Protein AF-A0A848T987-F1 (afdb_monomer_lite)

Radius of gyration: 19.79 Å; chains: 1; bounding box: 51×53×60 Å

Foldseek 3Di:
DDPDDPPPDDDPPDDQLLPLQLLVLVVLLVLLVVLLVVVVCCVVPVDDPPVSLVSNVVSLVVLVVSVVSNVVNCVVPVCVLVVLLLALSSLLSQLSNLLSLLSSLLVCCVPPLPSSVVSLCSSLVSLVVSCVVVVVCVVVVVRPNDDDDPSNCSSVLSLLSNCSNCVVSVNCVVRCVPRPDD

Sequence (182 aa):
MSHFPPPPKLPPKTGLFRRVPPAVFPAVLGLLGLVSAWRHAIAAFGVPTPPVDMAIGAVSLLFLFCSGAYLAKVTLRPGALVDDVRTLPGRTGVATLCVGLMVEAGLLGQFSPATAIVLLLLGFAGLLVLALHVLPQRLRGTDTAGPPTPALHLVFVGFIVAPGAAVPLGLAEAFLPWLIWY

Secondary structure (DSSP, 8-state):
---PPPPPPPPP-PPTTTT--GGGHHHHHHHHHHHHHHHHHHHHH---HHHHHHHHHHHHHHHHHHHHHHHHHHHH-THHHHHHHTSHHHHHHHHHHHHHHHHHHHHHTTT-HHHHHHHHHHHHHHHHHHHHHHHHHHHTT---S-S--HHHHHHHHGGGGTHHHHTTTT-HHHHHHHHS--

Structure (mmCIF, N/CA/C/O backbone):
data_AF-A0A848T987-F1
#
_entry.id   AF-A0A848T987-F1
#
loop_
_atom_site.group_PDB
_atom_site.id
_atom_site.type_symbol
_atom_site.label_atom_id
_atom_site.label_alt_id
_atom_site.label_comp_id
_atom_site.label_asym_id
_atom_site.label_entity_id
_atom_site.label_seq_id
_atom_site.pdbx_PDB_ins_code
_atom_site.Cartn_x
_atom_site.Cartn_y
_atom_site.Cartn_z
_atom_site.occupancy
_atom_site.B_iso_or_equiv
_atom_site.auth_seq_id
_atom_site.auth_comp_id
_atom_site.auth_asym_id
_atom_site.auth_atom_id
_atom_site.pdbx_PDB_model_num
ATOM 1 N N . MET A 1 1 ? -27.392 -33.105 43.294 1.00 53.59 1 MET A N 1
ATOM 2 C CA . MET A 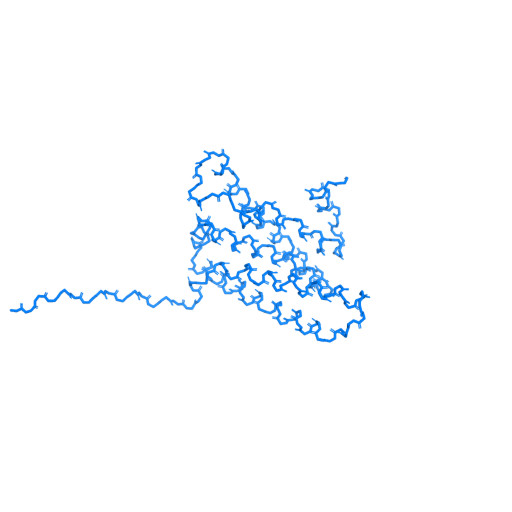1 1 ? -27.606 -32.692 41.889 1.00 53.59 1 MET A CA 1
ATOM 3 C C . MET A 1 1 ? -26.394 -31.880 41.465 1.00 53.59 1 MET A C 1
ATOM 5 O O . MET A 1 1 ? -26.087 -30.898 42.123 1.00 53.59 1 MET A O 1
ATOM 9 N N . SER A 1 2 ? -25.641 -32.364 40.476 1.00 57.59 2 SER A N 1
ATOM 10 C CA . SER A 1 2 ? -24.381 -31.759 40.026 1.00 57.59 2 SER A CA 1
ATOM 11 C C . SER A 1 2 ? -24.646 -30.386 39.396 1.00 57.59 2 SER A C 1
ATOM 13 O O . SER A 1 2 ? -25.313 -30.298 38.369 1.00 57.59 2 SER A O 1
ATOM 15 N N . HIS A 1 3 ? -24.183 -29.316 40.046 1.00 72.00 3 HIS A N 1
ATOM 16 C CA . HIS A 1 3 ? -24.338 -27.930 39.598 1.00 72.00 3 HIS A CA 1
ATOM 17 C C . HIS A 1 3 ? -23.195 -27.566 38.641 1.00 72.00 3 HIS A C 1
ATOM 19 O O . HIS A 1 3 ? -22.297 -26.806 38.994 1.00 72.00 3 HIS A O 1
ATOM 25 N N . PHE A 1 4 ? -23.187 -28.152 37.441 1.00 75.88 4 PHE A N 1
ATOM 26 C CA . PHE A 1 4 ? -22.312 -27.664 36.376 1.00 75.88 4 PHE A CA 1
ATOM 27 C C . PHE A 1 4 ? -23.010 -26.510 35.648 1.00 75.88 4 PHE A C 1
ATOM 29 O O . PHE A 1 4 ? -24.117 -26.710 35.135 1.00 75.88 4 PHE A O 1
ATOM 36 N N . PRO A 1 5 ? -22.402 -25.311 35.583 1.00 80.00 5 PRO A N 1
ATOM 37 C CA . PRO A 1 5 ? -22.917 -24.255 34.728 1.00 80.00 5 PRO A CA 1
ATOM 38 C C . PRO A 1 5 ? -22.902 -24.739 33.270 1.00 80.00 5 PRO A C 1
ATOM 40 O O . PRO A 1 5 ? -21.998 -25.488 32.880 1.00 80.00 5 PRO A O 1
ATOM 43 N N . PRO A 1 6 ? -23.898 -24.347 32.455 1.00 81.31 6 PRO A N 1
ATOM 44 C CA . PRO A 1 6 ? -23.940 -24.739 31.055 1.00 81.31 6 PRO A CA 1
ATOM 45 C C . PRO A 1 6 ? -22.642 -24.310 30.351 1.00 81.31 6 PRO A C 1
ATOM 47 O O . PRO A 1 6 ? -22.104 -23.242 30.667 1.00 81.31 6 PRO A O 1
ATOM 50 N N . PRO A 1 7 ? -22.126 -25.118 29.406 1.00 80.69 7 PRO A N 1
ATOM 51 C CA . PRO A 1 7 ? -20.894 -24.795 28.704 1.00 80.69 7 PRO A CA 1
ATOM 52 C C . PRO A 1 7 ? -21.006 -23.415 28.034 1.00 80.69 7 PRO A C 1
ATOM 54 O O . PRO A 1 7 ? -22.089 -23.055 27.552 1.00 80.69 7 PRO A O 1
ATOM 57 N N . PRO A 1 8 ? -19.909 -22.632 27.982 1.00 81.38 8 PRO A N 1
ATOM 58 C CA . PRO A 1 8 ? -19.903 -21.336 27.321 1.00 81.38 8 PRO A CA 1
ATOM 59 C C . PRO A 1 8 ? -20.454 -21.471 25.902 1.00 81.38 8 PRO A C 1
ATOM 61 O O . PRO A 1 8 ? -20.037 -22.358 25.153 1.00 81.38 8 PRO A O 1
ATOM 64 N N . LYS A 1 9 ? -21.397 -20.599 25.523 1.00 79.81 9 LYS A N 1
ATOM 65 C CA . LYS A 1 9 ? -21.925 -20.578 24.154 1.00 79.81 9 LYS A CA 1
ATOM 66 C C . LYS A 1 9 ? -20.747 -20.424 23.197 1.00 79.81 9 LYS A C 1
ATOM 68 O O . LYS A 1 9 ? -20.009 -19.442 23.287 1.00 79.81 9 LYS A O 1
ATOM 73 N N . LEU A 1 10 ? -20.577 -21.391 22.295 1.00 69.94 10 LEU A N 1
ATOM 74 C CA . LEU A 1 10 ? -19.562 -21.296 21.255 1.00 69.94 10 LEU A CA 1
ATOM 75 C C . LEU A 1 10 ? -19.782 -19.981 20.497 1.00 69.94 10 LEU A C 1
ATOM 77 O O . LEU A 1 10 ? -20.920 -19.703 20.096 1.00 69.94 10 LEU A O 1
ATOM 81 N N . PRO A 1 11 ? -18.738 -19.154 20.312 1.00 68.62 11 PRO A N 1
ATOM 82 C CA . PRO A 1 11 ? -18.878 -17.943 19.527 1.00 68.62 11 PRO A CA 1
ATOM 83 C C . PRO A 1 11 ? -19.387 -18.333 18.133 1.00 68.62 11 PRO A C 1
ATOM 85 O O . PRO A 1 11 ? -18.930 -19.340 17.578 1.00 68.62 11 PRO A O 1
ATOM 88 N N . PRO A 1 12 ? -20.343 -17.581 17.561 1.00 72.81 12 PRO A N 1
ATOM 89 C CA . PRO A 1 12 ? -20.929 -17.926 16.275 1.00 72.81 12 PRO A CA 1
ATOM 90 C C . PRO A 1 12 ? -19.822 -18.103 15.233 1.00 72.81 12 PRO A C 1
ATOM 92 O O . PRO A 1 12 ? -18.878 -17.306 15.189 1.00 72.81 12 PRO A O 1
ATOM 95 N N . LYS A 1 13 ? -19.929 -19.152 14.402 1.00 63.41 13 LYS A N 1
ATOM 96 C CA . LYS A 1 13 ? -18.990 -19.392 13.298 1.00 63.41 13 LYS A CA 1
ATOM 97 C C . LYS A 1 13 ? -18.939 -18.129 12.442 1.00 63.41 13 LYS A C 1
ATOM 99 O O . LYS A 1 13 ? -19.896 -17.781 11.757 1.00 63.41 13 LYS A O 1
ATOM 104 N N . THR A 1 14 ? -17.836 -17.397 12.522 1.00 67.25 14 THR A N 1
ATOM 105 C CA . THR A 1 14 ? -17.646 -16.203 11.702 1.00 67.25 14 THR A CA 1
ATOM 106 C C . THR A 1 14 ? -17.344 -16.650 10.281 1.00 67.25 14 THR A C 1
ATOM 108 O O . THR A 1 14 ? -16.449 -17.471 10.094 1.00 67.25 14 THR A O 1
ATOM 111 N N . GLY A 1 15 ? -18.077 -16.117 9.302 1.00 71.25 15 GLY A N 1
ATOM 112 C CA . GLY A 1 15 ? -17.849 -16.408 7.885 1.00 71.25 15 GLY A CA 1
ATOM 113 C C . GLY A 1 15 ? -16.421 -16.103 7.419 1.00 71.25 15 GLY A C 1
ATOM 114 O O . GLY A 1 15 ? -15.688 -15.346 8.068 1.00 71.25 15 GLY A O 1
ATOM 115 N N . LEU A 1 16 ? -16.049 -16.698 6.283 1.00 74.12 16 LEU A N 1
ATOM 116 C CA . LEU A 1 16 ? -14.762 -16.499 5.616 1.00 74.12 16 LEU A CA 1
ATOM 117 C C . LEU A 1 16 ? -14.459 -14.993 5.460 1.00 74.12 16 LEU A C 1
ATOM 119 O O . LEU A 1 16 ? -15.364 -14.183 5.270 1.00 74.12 16 LEU A O 1
ATOM 123 N N . PHE A 1 17 ? -13.189 -14.616 5.613 1.00 76.38 17 PHE A N 1
ATOM 124 C CA . PHE A 1 17 ? -12.673 -13.241 5.509 1.00 76.38 17 PHE A CA 1
ATOM 125 C C . PHE A 1 17 ? -13.142 -12.212 6.556 1.00 76.38 17 PHE A C 1
ATOM 127 O O . PHE A 1 17 ? -12.583 -11.122 6.629 1.00 76.38 17 PHE A O 1
ATOM 134 N N . ARG A 1 18 ? -14.053 -12.546 7.483 1.00 74.50 18 ARG A N 1
ATOM 135 C CA . ARG A 1 18 ? -14.474 -11.602 8.546 1.00 74.50 18 ARG A CA 1
ATOM 136 C C . ARG A 1 18 ? -13.387 -11.248 9.571 1.00 74.50 18 ARG A C 1
ATOM 138 O O . ARG A 1 18 ? -13.571 -10.317 10.350 1.00 74.50 18 ARG A O 1
ATOM 145 N N . ARG A 1 19 ? -12.277 -11.993 9.602 1.00 78.62 19 ARG A N 1
ATOM 146 C CA . ARG A 1 19 ? -11.180 -11.837 10.577 1.00 78.62 19 ARG A CA 1
ATOM 147 C C . ARG A 1 19 ? -9.819 -11.571 9.937 1.00 78.62 19 ARG A C 1
ATOM 149 O O . ARG A 1 19 ? -8.813 -11.782 10.601 1.00 78.62 19 ARG A O 1
ATOM 156 N N . VAL A 1 20 ? -9.768 -11.144 8.671 1.00 85.44 20 VAL A N 1
ATOM 157 C CA . VAL A 1 20 ? -8.484 -10.840 8.014 1.00 85.44 20 VAL A CA 1
ATOM 158 C C . VAL A 1 20 ? -7.771 -9.750 8.820 1.00 85.44 20 VAL A C 1
ATOM 160 O O . VAL A 1 20 ? -8.312 -8.643 8.958 1.00 85.44 20 VAL A O 1
ATOM 163 N N . PRO A 1 21 ? -6.604 -10.044 9.415 1.00 87.19 21 PRO A N 1
ATOM 164 C CA . PRO A 1 21 ? -5.893 -9.043 10.178 1.00 87.19 21 PRO A CA 1
ATOM 165 C C . PRO A 1 21 ? -5.190 -8.102 9.192 1.00 87.19 21 PRO A C 1
ATOM 167 O O . PRO A 1 21 ? -4.492 -8.5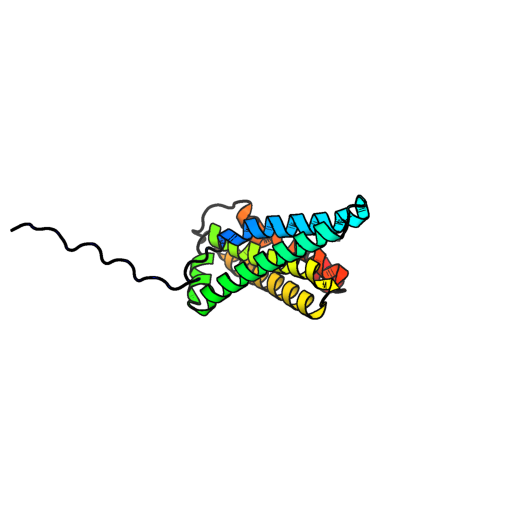79 8.300 1.00 87.19 21 PRO A O 1
ATOM 170 N N . PRO A 1 22 ? -5.304 -6.773 9.347 1.00 89.38 22 PRO A N 1
ATOM 171 C CA . PRO A 1 22 ? -4.559 -5.826 8.510 1.00 89.38 22 PRO A CA 1
ATOM 172 C C . PRO A 1 22 ? -3.031 -5.986 8.670 1.00 89.38 22 PRO A C 1
ATOM 174 O O . PRO A 1 22 ? -2.267 -5.601 7.794 1.00 89.38 22 PRO A O 1
ATOM 177 N N . ALA A 1 23 ? -2.569 -6.631 9.747 1.00 88.25 23 ALA A N 1
ATOM 178 C CA . ALA A 1 23 ? -1.161 -6.936 10.001 1.00 88.25 23 ALA A CA 1
ATOM 179 C C . ALA A 1 23 ? -0.504 -7.903 8.988 1.00 88.25 23 ALA A C 1
ATOM 181 O O . ALA A 1 23 ? 0.690 -8.160 9.106 1.00 88.25 23 ALA A O 1
ATOM 182 N N . VAL A 1 24 ? -1.236 -8.427 7.995 1.00 93.00 24 VAL A N 1
ATOM 183 C CA . VAL A 1 24 ? -0.630 -9.167 6.868 1.00 93.00 24 VAL A CA 1
ATOM 184 C C . VAL A 1 24 ? 0.122 -8.248 5.902 1.00 93.00 24 VAL A C 1
ATOM 186 O O . VAL A 1 24 ? 1.128 -8.652 5.322 1.00 93.00 24 VAL A O 1
ATOM 189 N N . PHE A 1 25 ? -0.332 -7.002 5.743 1.00 95.50 25 PHE A N 1
ATOM 190 C CA . PHE A 1 25 ? 0.184 -6.093 4.720 1.00 95.50 25 PHE A CA 1
ATOM 191 C C . PHE A 1 25 ? 1.639 -5.645 4.913 1.00 95.50 25 PHE A C 1
ATOM 193 O O . PHE A 1 25 ? 2.311 -5.509 3.898 1.00 95.50 25 PHE A O 1
ATOM 200 N N . PRO A 1 26 ? 2.198 -5.490 6.131 1.00 94.62 26 PRO A N 1
ATOM 201 C CA . PRO A 1 26 ? 3.621 -5.194 6.291 1.00 94.62 26 PRO A CA 1
ATOM 202 C C . PRO A 1 26 ? 4.539 -6.258 5.675 1.00 94.62 26 PRO A C 1
ATOM 204 O O . PRO A 1 26 ? 5.511 -5.916 5.006 1.00 94.62 26 PRO A O 1
ATOM 207 N N . ALA A 1 27 ? 4.217 -7.544 5.851 1.00 95.69 27 ALA A N 1
ATOM 208 C CA . ALA A 1 27 ? 4.998 -8.633 5.264 1.00 95.69 27 ALA A CA 1
ATOM 209 C C . ALA A 1 27 ? 4.872 -8.647 3.732 1.00 95.69 27 ALA A C 1
ATOM 211 O O . ALA A 1 27 ? 5.872 -8.757 3.025 1.00 95.69 27 ALA A O 1
ATOM 212 N N . VAL A 1 28 ? 3.650 -8.472 3.219 1.00 97.19 28 VAL A N 1
ATOM 213 C CA . VAL A 1 28 ? 3.391 -8.408 1.772 1.00 97.19 28 VAL A CA 1
ATOM 214 C C . VAL A 1 28 ? 4.061 -7.187 1.135 1.00 97.19 28 VAL A C 1
ATOM 216 O O . VAL A 1 28 ? 4.644 -7.307 0.064 1.00 97.19 28 VAL A O 1
ATOM 219 N N . LEU A 1 29 ? 4.058 -6.033 1.805 1.00 96.88 29 LEU A N 1
ATOM 220 C CA . LEU A 1 29 ? 4.766 -4.835 1.357 1.00 96.88 29 LEU A CA 1
ATOM 221 C C . LEU A 1 29 ? 6.279 -5.073 1.274 1.00 96.88 29 LEU A C 1
ATOM 223 O O . LEU A 1 29 ? 6.909 -4.637 0.315 1.00 96.88 29 LEU A O 1
ATOM 227 N N . GLY A 1 30 ? 6.859 -5.794 2.238 1.00 96.56 30 GLY A N 1
ATOM 228 C CA . GLY A 1 30 ? 8.263 -6.204 2.177 1.00 96.56 30 GLY A CA 1
ATOM 229 C C . GLY A 1 30 ? 8.572 -7.041 0.930 1.00 96.56 30 GLY A C 1
ATOM 230 O O . GLY A 1 30 ? 9.568 -6.791 0.253 1.00 96.56 30 GLY A O 1
ATOM 231 N N . LEU A 1 31 ? 7.685 -7.978 0.577 1.00 98.06 31 LEU A N 1
ATOM 232 C CA . LEU A 1 31 ? 7.806 -8.764 -0.655 1.00 98.06 31 LEU A CA 1
ATOM 233 C C . LEU A 1 31 ? 7.655 -7.895 -1.910 1.00 98.06 31 LEU A C 1
ATOM 235 O O . LEU A 1 31 ? 8.462 -8.034 -2.825 1.00 98.06 31 LEU A O 1
ATOM 239 N N . LEU A 1 32 ? 6.678 -6.981 -1.946 1.00 97.69 32 LEU A N 1
ATOM 240 C CA . LEU A 1 32 ? 6.490 -6.036 -3.055 1.00 97.69 32 LEU A CA 1
ATOM 241 C C . LEU A 1 32 ? 7.737 -5.170 -3.276 1.00 97.69 32 LEU A C 1
ATOM 243 O O . LEU A 1 32 ? 8.192 -5.006 -4.409 1.00 97.69 32 LEU A O 1
ATOM 247 N N . GLY A 1 33 ? 8.329 -4.655 -2.196 1.00 95.88 33 GLY A N 1
ATOM 248 C CA . GLY A 1 33 ? 9.580 -3.901 -2.251 1.00 95.88 33 GLY A CA 1
ATOM 249 C C . GLY A 1 33 ? 10.743 -4.745 -2.775 1.00 95.88 33 GLY A C 1
ATOM 250 O O . GLY A 1 33 ? 11.488 -4.293 -3.644 1.00 95.88 33 GLY A O 1
ATOM 251 N N . LEU A 1 34 ? 10.863 -5.995 -2.314 1.00 96.94 34 LEU A N 1
ATOM 252 C CA . LEU A 1 34 ? 11.906 -6.918 -2.764 1.00 96.94 34 LEU A CA 1
ATOM 253 C C . LEU A 1 34 ? 11.814 -7.189 -4.269 1.00 96.94 34 LEU A C 1
ATOM 255 O O . LEU A 1 34 ? 12.809 -7.061 -4.980 1.00 96.94 34 LEU A O 1
ATOM 259 N N . VAL A 1 35 ? 10.631 -7.540 -4.773 1.00 96.50 35 VAL A N 1
ATOM 260 C CA . VAL A 1 35 ? 10.470 -7.836 -6.202 1.00 96.50 35 VAL A CA 1
ATOM 261 C C . VAL A 1 35 ? 10.634 -6.579 -7.068 1.00 96.50 35 VAL A C 1
ATOM 263 O O . VAL A 1 35 ? 11.214 -6.654 -8.150 1.00 96.50 35 VAL A O 1
ATOM 266 N N . SER A 1 36 ? 10.246 -5.404 -6.557 1.00 93.75 36 SER A N 1
ATOM 267 C CA . SER A 1 36 ? 10.509 -4.109 -7.204 1.00 93.75 36 SER A CA 1
ATOM 268 C C . SER A 1 36 ? 12.006 -3.786 -7.279 1.00 93.75 36 SER A C 1
ATOM 270 O O . SER A 1 36 ? 12.472 -3.230 -8.271 1.00 93.75 36 SER A O 1
ATOM 272 N N . ALA A 1 37 ? 12.796 -4.160 -6.270 1.00 93.69 37 ALA A N 1
ATOM 273 C CA . ALA A 1 37 ? 14.251 -4.027 -6.327 1.00 93.69 37 ALA A CA 1
ATOM 274 C C . ALA A 1 37 ? 14.858 -4.974 -7.379 1.00 93.69 37 ALA A C 1
ATOM 276 O O . ALA A 1 37 ? 15.683 -4.552 -8.191 1.00 93.69 37 ALA A O 1
ATOM 277 N N . TRP A 1 38 ? 14.390 -6.226 -7.441 1.00 94.62 38 TRP A N 1
ATOM 278 C CA . TRP A 1 38 ? 14.834 -7.189 -8.457 1.00 94.62 38 TRP A CA 1
ATOM 279 C C . TRP A 1 38 ? 14.491 -6.762 -9.886 1.00 94.62 38 TRP A C 1
ATOM 281 O O . TRP A 1 38 ? 15.277 -7.021 -10.796 1.00 94.62 38 TRP A O 1
ATOM 291 N N . ARG A 1 39 ? 13.380 -6.044 -10.094 1.00 91.56 39 ARG A N 1
ATOM 292 C CA . ARG A 1 39 ? 13.050 -5.419 -11.387 1.00 91.56 39 ARG A CA 1
ATOM 293 C C . ARG A 1 39 ? 14.190 -4.539 -11.905 1.00 91.56 39 ARG A C 1
ATOM 295 O O . ARG A 1 39 ? 14.574 -4.663 -13.063 1.00 91.56 39 ARG A O 1
ATOM 302 N N . HIS A 1 40 ? 14.746 -3.689 -11.043 1.00 88.81 40 HIS A N 1
ATOM 303 C CA . HIS A 1 40 ? 15.865 -2.804 -11.382 1.00 88.81 40 HIS A CA 1
ATOM 304 C C . HIS A 1 40 ? 17.189 -3.575 -11.502 1.00 88.81 40 HIS A C 1
ATOM 306 O O . HIS A 1 40 ? 18.043 -3.232 -12.322 1.00 88.81 40 HIS A O 1
ATOM 312 N N . ALA A 1 41 ? 17.341 -4.658 -10.733 1.00 89.81 41 ALA A N 1
ATOM 313 C CA . ALA A 1 41 ? 18.521 -5.516 -10.760 1.00 89.81 41 ALA A CA 1
ATOM 314 C C . ALA A 1 41 ? 18.739 -6.217 -12.114 1.00 89.81 41 ALA A C 1
ATOM 316 O O . ALA A 1 41 ? 19.882 -6.511 -12.454 1.00 89.81 41 ALA A O 1
ATOM 317 N N . ILE A 1 42 ? 17.685 -6.448 -12.907 1.00 90.88 42 ILE A N 1
ATOM 318 C CA . ILE A 1 42 ? 17.809 -7.006 -14.267 1.00 90.88 42 ILE A CA 1
ATOM 319 C C . ILE A 1 42 ? 18.743 -6.140 -15.113 1.00 90.88 42 ILE A C 1
ATOM 321 O O . ILE A 1 42 ? 19.709 -6.647 -15.677 1.00 90.88 42 ILE A O 1
ATOM 325 N N . ALA A 1 43 ? 18.480 -4.832 -15.161 1.00 88.62 43 ALA A N 1
ATOM 326 C CA . ALA A 1 43 ? 19.279 -3.897 -15.946 1.00 88.62 43 ALA A CA 1
ATOM 327 C C . ALA A 1 43 ? 20.663 -3.658 -15.323 1.00 88.62 43 ALA A C 1
ATOM 329 O O . ALA A 1 43 ? 21.644 -3.525 -16.048 1.00 88.62 43 ALA A O 1
ATOM 330 N N . ALA A 1 44 ? 20.753 -3.623 -13.990 1.00 91.31 44 ALA A N 1
ATOM 331 C CA . ALA A 1 44 ? 21.998 -3.311 -13.288 1.00 91.31 44 ALA A CA 1
ATOM 332 C C . ALA A 1 44 ? 23.001 -4.480 -13.231 1.00 91.31 44 ALA A C 1
ATOM 334 O O . ALA A 1 44 ? 24.206 -4.250 -13.271 1.00 91.31 44 ALA A O 1
ATOM 335 N N . PHE A 1 45 ? 22.521 -5.724 -13.127 1.00 91.06 45 PHE A N 1
ATOM 336 C CA . PHE A 1 45 ? 23.357 -6.909 -12.890 1.00 91.06 45 PHE A CA 1
ATOM 337 C C . PHE A 1 45 ? 23.237 -7.983 -13.982 1.00 91.06 45 PHE A C 1
ATOM 339 O O . PHE A 1 45 ? 23.863 -9.034 -13.866 1.00 91.06 45 PHE A O 1
ATOM 346 N N . GLY A 1 46 ? 22.436 -7.761 -15.030 1.00 89.25 46 GLY A N 1
ATOM 347 C CA . GLY A 1 46 ? 22.254 -8.733 -16.115 1.00 89.25 46 GLY A CA 1
ATOM 348 C C . GLY A 1 46 ? 21.540 -10.018 -15.681 1.00 89.25 46 GLY A C 1
ATOM 349 O O . GLY A 1 46 ? 21.767 -11.082 -16.257 1.00 89.25 46 GLY A O 1
ATOM 350 N N . VAL A 1 47 ? 20.702 -9.944 -14.642 1.00 89.38 47 VAL A N 1
ATOM 351 C CA . VAL A 1 47 ? 19.934 -11.094 -14.135 1.00 89.38 47 VAL A CA 1
ATOM 352 C C . VAL A 1 47 ? 18.903 -11.527 -15.185 1.00 89.38 47 VAL A C 1
ATOM 354 O O . VAL A 1 47 ? 18.270 -10.660 -15.791 1.00 89.38 47 VAL A O 1
ATOM 357 N N . PRO A 1 48 ? 18.662 -12.838 -15.383 1.00 90.88 48 PRO A N 1
ATOM 358 C CA . PRO A 1 48 ? 17.612 -13.300 -16.282 1.00 90.88 48 PRO A CA 1
ATOM 359 C C . PRO A 1 48 ? 16.242 -12.710 -15.921 1.00 90.88 48 PRO A C 1
ATOM 361 O O . PRO A 1 48 ? 15.779 -12.831 -14.788 1.00 90.88 48 PRO A O 1
ATOM 364 N N . THR A 1 49 ? 15.570 -12.113 -16.904 1.00 92.75 49 THR A N 1
ATOM 365 C CA . THR A 1 49 ? 14.239 -11.503 -16.758 1.00 92.75 49 THR A CA 1
ATOM 366 C C . THR A 1 49 ? 13.138 -12.492 -16.332 1.00 92.75 49 THR A C 1
ATOM 368 O O . THR A 1 49 ? 12.397 -12.162 -15.404 1.00 92.75 49 THR A O 1
ATOM 371 N N . PRO A 1 50 ? 13.021 -13.711 -16.914 1.00 94.94 50 PRO A N 1
ATOM 372 C CA . PRO A 1 50 ? 11.881 -14.596 -16.646 1.00 94.94 50 PRO A CA 1
ATOM 373 C C . PRO A 1 50 ? 11.616 -14.932 -15.164 1.00 94.94 50 PRO A C 1
ATOM 375 O O . PRO A 1 50 ? 10.470 -14.793 -14.735 1.00 94.94 50 PRO A O 1
ATOM 378 N N . PRO A 1 51 ? 12.607 -15.331 -14.336 1.00 94.75 51 PRO A N 1
ATOM 379 C CA . PRO A 1 51 ? 12.348 -15.637 -12.926 1.00 94.75 51 PRO A CA 1
ATOM 380 C C . PRO A 1 51 ? 11.911 -14.409 -12.116 1.00 94.75 51 PRO A C 1
ATOM 382 O O . PRO A 1 51 ? 11.094 -14.539 -11.205 1.00 94.75 51 PRO A O 1
ATOM 385 N N . VAL A 1 52 ? 12.411 -13.217 -12.454 1.00 94.25 52 VAL A N 1
ATOM 386 C CA . VAL A 1 52 ? 12.018 -11.968 -11.787 1.00 94.25 52 VAL A CA 1
ATOM 387 C C . VAL A 1 52 ? 10.578 -11.594 -12.147 1.00 94.25 52 VAL A C 1
ATOM 389 O O . VAL A 1 52 ? 9.805 -11.225 -11.265 1.00 94.25 52 VAL A O 1
ATOM 392 N N . ASP A 1 53 ? 10.185 -11.744 -13.414 1.00 93.69 53 ASP A N 1
ATOM 393 C CA . ASP A 1 53 ? 8.806 -11.510 -13.862 1.00 93.69 53 ASP A CA 1
ATOM 394 C C . ASP A 1 53 ? 7.815 -12.466 -13.201 1.00 93.69 53 ASP A C 1
ATOM 396 O O . ASP A 1 53 ? 6.764 -12.030 -12.728 1.00 93.69 53 ASP A O 1
ATOM 400 N N . MET A 1 54 ? 8.172 -13.748 -13.092 1.00 95.94 54 MET A N 1
ATOM 401 C CA . MET A 1 54 ? 7.359 -14.735 -12.380 1.00 95.94 54 MET A CA 1
ATOM 402 C C . MET A 1 54 ? 7.205 -14.384 -10.897 1.00 95.94 54 MET A C 1
ATOM 404 O O . MET A 1 54 ? 6.099 -14.464 -10.361 1.00 95.94 54 MET A O 1
ATOM 408 N N . ALA A 1 55 ? 8.289 -13.967 -10.235 1.00 96.62 55 ALA A N 1
ATOM 409 C CA . ALA A 1 55 ? 8.245 -13.546 -8.838 1.00 96.62 55 ALA A CA 1
ATOM 410 C C . ALA A 1 55 ? 7.366 -12.301 -8.645 1.00 96.62 55 ALA A C 1
ATOM 412 O O . ALA A 1 55 ? 6.569 -12.262 -7.706 1.00 96.62 55 ALA A O 1
ATOM 413 N N . ILE A 1 56 ? 7.456 -11.321 -9.551 1.00 96.12 56 ILE A N 1
ATOM 414 C CA . ILE A 1 56 ? 6.588 -10.137 -9.537 1.00 96.12 56 ILE A CA 1
ATOM 415 C C . ILE A 1 56 ? 5.126 -10.541 -9.687 1.00 96.12 56 ILE A C 1
ATOM 417 O O . ILE A 1 56 ? 4.324 -10.179 -8.833 1.00 96.12 56 ILE A O 1
ATOM 421 N N . GLY A 1 57 ? 4.786 -11.362 -10.682 1.00 96.00 57 GLY A N 1
ATOM 422 C CA . GLY A 1 57 ? 3.416 -11.843 -10.860 1.00 96.00 57 GLY A CA 1
ATOM 423 C C . GLY A 1 57 ? 2.880 -12.582 -9.628 1.00 96.00 57 GLY A C 1
ATOM 424 O O . GLY A 1 57 ? 1.759 -12.323 -9.193 1.00 96.00 57 GLY A O 1
ATOM 425 N N . ALA A 1 58 ? 3.683 -13.458 -9.018 1.00 98.00 58 ALA A N 1
ATOM 426 C CA . ALA A 1 58 ? 3.285 -14.205 -7.825 1.00 98.00 58 ALA A CA 1
ATOM 427 C C . ALA A 1 58 ? 3.025 -13.293 -6.611 1.00 98.00 58 ALA A C 1
ATOM 429 O O . ALA A 1 58 ? 2.016 -13.456 -5.920 1.00 98.00 58 ALA A O 1
ATOM 430 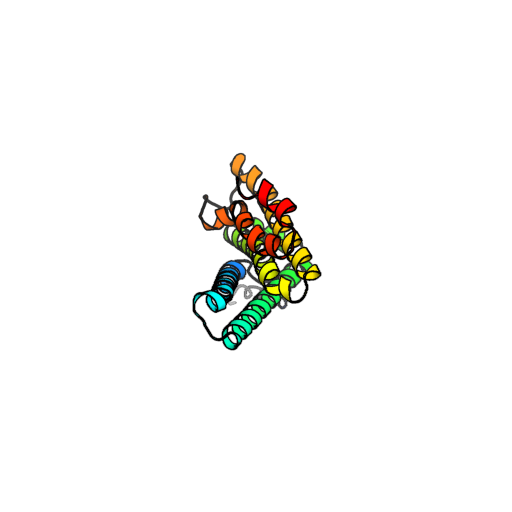N N . VAL A 1 59 ? 3.907 -12.321 -6.358 1.00 98.12 59 VAL A N 1
ATOM 431 C CA . VAL A 1 59 ? 3.756 -11.377 -5.241 1.00 98.12 59 VAL A CA 1
ATOM 432 C C . VAL A 1 59 ? 2.609 -10.396 -5.488 1.00 98.12 59 VAL A C 1
ATOM 434 O O . VAL A 1 59 ? 1.836 -10.144 -4.563 1.00 98.12 59 VAL A O 1
ATOM 437 N N . SER A 1 60 ? 2.426 -9.912 -6.719 1.00 97.31 60 SER A N 1
ATOM 438 C CA . SER A 1 60 ? 1.274 -9.086 -7.101 1.00 97.31 60 SER A CA 1
ATOM 439 C C . SER A 1 60 ? -0.044 -9.839 -6.899 1.00 97.31 60 SER A C 1
ATOM 441 O O . SER A 1 60 ? -0.959 -9.322 -6.261 1.00 97.31 60 SER A O 1
ATOM 443 N N . LEU A 1 61 ? -0.143 -11.106 -7.322 1.00 97.75 61 LEU A N 1
ATOM 444 C CA . LEU A 1 61 ? -1.335 -11.930 -7.076 1.00 97.75 61 LEU A CA 1
ATOM 445 C C . LEU A 1 61 ? -1.602 -12.148 -5.580 1.00 97.75 61 LEU A C 1
ATOM 447 O O . LEU A 1 61 ? -2.753 -12.065 -5.146 1.00 97.75 61 LEU A O 1
ATOM 451 N N . LEU A 1 62 ? -0.558 -12.382 -4.777 1.00 98.00 62 LEU A N 1
ATOM 452 C CA . LEU A 1 62 ? -0.682 -12.471 -3.321 1.00 98.00 62 LEU A CA 1
ATOM 453 C C . LEU A 1 62 ? -1.204 -11.157 -2.725 1.00 98.00 62 LEU A C 1
ATOM 455 O O . LEU A 1 62 ? -2.118 -11.174 -1.898 1.00 98.00 62 LEU A O 1
ATOM 459 N N . PHE A 1 63 ? -0.660 -10.018 -3.156 1.00 98.12 63 PHE A N 1
ATOM 460 C CA . PHE A 1 63 ? -1.102 -8.704 -2.703 1.00 98.12 63 PHE A CA 1
ATOM 461 C C . PHE A 1 63 ? -2.564 -8.436 -3.068 1.00 98.12 63 PHE A C 1
ATOM 463 O O . PHE A 1 63 ? -3.339 -8.013 -2.204 1.00 98.12 63 PHE A O 1
ATOM 470 N N . LEU A 1 64 ? -2.973 -8.744 -4.300 1.00 96.56 64 LEU A N 1
ATOM 471 C CA . LEU A 1 64 ? -4.357 -8.612 -4.754 1.00 96.56 64 LEU A CA 1
ATOM 472 C C . LEU A 1 64 ? -5.299 -9.535 -3.976 1.00 96.56 64 LEU A C 1
ATOM 474 O O . LEU A 1 64 ? -6.382 -9.108 -3.580 1.00 96.56 64 LEU A O 1
ATOM 478 N N . PHE A 1 65 ? -4.878 -10.766 -3.680 1.00 96.69 65 PHE A N 1
ATOM 479 C CA . PHE A 1 65 ? -5.643 -11.687 -2.841 1.00 96.69 65 PHE A CA 1
ATOM 480 C C . PHE A 1 65 ? -5.835 -11.138 -1.420 1.00 96.69 65 PHE A C 1
ATOM 482 O O . PHE A 1 65 ? -6.963 -11.082 -0.928 1.00 96.69 65 PHE A O 1
ATOM 489 N N . CYS A 1 66 ? -4.763 -10.680 -0.763 1.00 96.50 66 CYS A N 1
ATOM 490 C CA . CYS A 1 66 ? -4.842 -10.071 0.567 1.00 96.50 66 CYS A CA 1
ATOM 491 C C . CYS A 1 66 ? -5.719 -8.811 0.569 1.00 96.50 66 CYS A C 1
ATOM 493 O O . CYS A 1 66 ? -6.542 -8.632 1.470 1.00 96.50 66 CYS A O 1
ATOM 495 N N . SER A 1 67 ? -5.583 -7.971 -0.457 1.00 96.19 67 SER A N 1
ATOM 496 C CA . SER A 1 67 ? -6.375 -6.753 -0.645 1.00 96.19 67 SER A CA 1
ATOM 497 C C . SER A 1 67 ? -7.854 -7.074 -0.846 1.00 96.19 67 SER A C 1
ATOM 499 O O . SER A 1 67 ? -8.700 -6.490 -0.175 1.00 96.19 67 SER A O 1
ATOM 501 N N . GLY A 1 68 ? -8.177 -8.060 -1.686 1.00 95.69 68 GLY A N 1
ATOM 502 C CA . GLY A 1 68 ? -9.542 -8.536 -1.903 1.00 95.69 68 GLY A CA 1
ATOM 503 C C . GLY A 1 68 ? -10.158 -9.151 -0.646 1.00 95.69 68 GLY A C 1
ATOM 504 O O . GLY A 1 68 ? -11.300 -8.849 -0.305 1.00 95.69 68 GLY A O 1
ATOM 505 N N . ALA A 1 69 ? -9.392 -9.943 0.107 1.00 94.19 69 ALA A N 1
ATOM 506 C CA . ALA A 1 69 ? -9.833 -10.509 1.380 1.00 94.19 69 ALA A CA 1
ATOM 507 C C . ALA A 1 69 ? -10.105 -9.417 2.433 1.00 94.19 69 ALA A C 1
ATOM 509 O O . ALA A 1 69 ? -11.085 -9.492 3.180 1.00 94.19 69 ALA A O 1
ATOM 510 N N . TYR A 1 70 ? -9.273 -8.372 2.479 1.00 94.38 70 TYR A N 1
ATOM 511 C CA . TYR A 1 70 ? -9.490 -7.223 3.356 1.00 94.38 70 TYR A CA 1
ATOM 512 C C . TYR A 1 70 ? -10.679 -6.365 2.905 1.00 94.38 70 TYR A C 1
ATOM 514 O O . TYR A 1 70 ? -11.503 -5.964 3.726 1.00 94.38 70 TYR A O 1
ATOM 522 N N . LEU A 1 71 ? -10.846 -6.147 1.602 1.00 93.62 71 LEU A N 1
ATOM 523 C CA . LEU A 1 71 ? -12.010 -5.454 1.057 1.00 93.62 71 LEU A CA 1
ATOM 524 C C . LEU A 1 71 ? -13.306 -6.220 1.362 1.00 93.62 71 LEU A C 1
ATOM 526 O O . LEU A 1 71 ? -14.297 -5.615 1.767 1.00 93.62 71 LEU A O 1
ATOM 530 N N . ALA A 1 72 ? -13.297 -7.551 1.263 1.00 93.00 72 ALA A N 1
ATOM 531 C CA . ALA A 1 72 ? -14.415 -8.396 1.680 1.00 93.00 72 ALA A CA 1
ATOM 532 C C . ALA A 1 72 ? -14.733 -8.217 3.177 1.00 93.00 72 ALA A C 1
ATOM 534 O O . ALA A 1 72 ? -15.896 -8.077 3.554 1.00 93.00 72 ALA A O 1
ATOM 535 N N . LYS A 1 73 ? -13.714 -8.140 4.045 1.00 92.25 73 LYS A N 1
ATOM 536 C CA . LYS A 1 73 ? -13.899 -7.831 5.475 1.00 92.25 73 LYS A CA 1
ATOM 537 C C . LYS A 1 73 ? -14.612 -6.489 5.677 1.00 92.25 73 LYS A C 1
ATOM 539 O O . LYS A 1 73 ? -15.568 -6.425 6.449 1.00 92.25 73 LYS A O 1
ATOM 544 N N . VAL A 1 74 ? -14.150 -5.436 5.001 1.00 90.69 74 VAL A N 1
ATOM 545 C CA . VAL A 1 74 ? -14.678 -4.070 5.154 1.00 90.69 74 VAL A CA 1
ATOM 546 C C . VAL A 1 74 ? -16.083 -3.941 4.562 1.00 90.69 74 VAL A C 1
ATOM 548 O O . VAL A 1 74 ? -16.955 -3.359 5.194 1.00 90.69 74 VAL A O 1
ATOM 551 N N . THR A 1 75 ? -16.352 -4.536 3.402 1.00 90.94 75 THR A N 1
ATOM 552 C CA . THR A 1 75 ? -17.688 -4.506 2.773 1.00 90.94 75 THR A CA 1
ATOM 553 C C . THR A 1 75 ? -18.732 -5.270 3.588 1.00 90.94 75 THR A C 1
ATOM 555 O O . THR A 1 75 ? -19.859 -4.804 3.735 1.00 90.94 75 THR A O 1
ATOM 558 N N . LEU A 1 76 ? -18.359 -6.404 4.192 1.00 88.19 76 LEU A N 1
ATOM 559 C CA . LEU A 1 76 ? -19.250 -7.184 5.059 1.00 88.19 76 LEU A CA 1
ATOM 560 C C . LEU A 1 76 ? -19.463 -6.548 6.442 1.00 88.19 76 LEU A C 1
ATOM 562 O O . LEU A 1 76 ? -20.441 -6.870 7.121 1.00 88.19 76 LEU A O 1
ATOM 566 N N . ARG A 1 77 ? -18.540 -5.693 6.898 1.00 87.19 77 ARG A N 1
ATOM 567 C CA . ARG A 1 77 ? -18.625 -4.970 8.174 1.00 87.19 77 ARG A CA 1
ATOM 568 C C . ARG A 1 77 ? -17.877 -3.634 8.063 1.00 87.19 77 ARG A C 1
ATOM 570 O O . ARG A 1 77 ? -16.724 -3.569 8.487 1.00 87.19 77 ARG A O 1
ATOM 577 N N . PRO A 1 78 ? -18.522 -2.550 7.591 1.00 84.75 78 PRO A N 1
ATOM 578 C CA . PRO A 1 78 ? -17.847 -1.263 7.376 1.00 84.75 78 PRO A CA 1
ATOM 579 C C . PRO A 1 78 ? -17.163 -0.702 8.630 1.00 84.75 78 PRO A C 1
ATOM 581 O O . PRO A 1 78 ? -16.063 -0.159 8.558 1.00 84.75 78 PRO A O 1
ATOM 584 N N . GLY A 1 79 ? -17.751 -0.931 9.811 1.00 88.81 79 GLY A N 1
ATOM 585 C CA . GLY A 1 79 ? -17.148 -0.553 11.095 1.00 88.81 79 GLY A CA 1
ATOM 586 C C . GLY A 1 79 ? -15.825 -1.263 11.420 1.00 88.81 79 GLY A C 1
ATOM 587 O O . GLY A 1 79 ? -15.098 -0.809 12.295 1.00 88.81 79 GLY A O 1
ATOM 588 N N . ALA A 1 80 ? -15.471 -2.340 10.712 1.00 88.81 80 ALA A N 1
ATOM 589 C CA . ALA A 1 80 ? -14.224 -3.064 10.937 1.00 88.81 80 ALA A CA 1
ATOM 590 C C . ALA A 1 80 ? -12.983 -2.237 10.576 1.00 88.81 80 ALA A C 1
ATOM 592 O O . ALA A 1 80 ? -11.962 -2.390 11.236 1.00 88.81 80 ALA A O 1
ATOM 593 N N . LEU A 1 81 ? -13.070 -1.341 9.585 1.00 90.75 81 LEU A N 1
ATOM 594 C CA . LEU A 1 81 ? -11.967 -0.429 9.268 1.00 90.75 81 LEU A CA 1
ATOM 595 C C . LEU A 1 81 ? -11.717 0.543 10.428 1.00 90.75 81 LEU A C 1
ATOM 597 O O . LEU A 1 81 ? -10.574 0.757 10.820 1.00 90.75 81 LEU A O 1
ATOM 601 N N . VAL A 1 82 ? -12.792 1.085 11.010 1.00 91.19 82 VAL A N 1
ATOM 602 C CA . VAL A 1 82 ? -12.718 1.979 12.176 1.00 91.19 82 VAL A CA 1
ATOM 603 C C . VAL A 1 82 ? -12.134 1.245 13.383 1.00 91.19 82 VAL A C 1
ATOM 605 O O . VAL A 1 82 ? -11.283 1.788 14.081 1.00 91.19 82 VAL A O 1
ATOM 608 N N . ASP A 1 83 ? -12.558 0.001 13.612 1.00 90.56 83 ASP A N 1
ATOM 609 C CA . ASP A 1 83 ? -12.009 -0.841 14.677 1.00 90.56 83 ASP A CA 1
ATOM 610 C C . ASP A 1 83 ? -10.511 -1.117 14.467 1.00 90.56 83 ASP A C 1
ATOM 612 O O . ASP A 1 83 ? -9.726 -0.999 15.408 1.00 90.56 83 ASP A O 1
ATOM 616 N N . ASP A 1 84 ? -10.098 -1.434 13.235 1.00 91.25 84 ASP A N 1
ATOM 617 C CA . ASP A 1 84 ? -8.700 -1.707 12.902 1.00 91.25 84 ASP A CA 1
ATOM 618 C C . ASP A 1 84 ? -7.823 -0.473 13.191 1.00 91.25 84 ASP A C 1
ATOM 620 O O . ASP A 1 84 ? -6.832 -0.572 13.923 1.00 91.25 84 ASP A O 1
ATOM 624 N N . VAL A 1 85 ? -8.210 0.714 12.704 1.00 92.00 85 VAL A N 1
ATOM 625 C CA . VAL A 1 85 ? -7.417 1.949 12.873 1.00 92.00 85 VAL A CA 1
ATOM 626 C C . VAL A 1 85 ? -7.412 2.498 14.302 1.00 92.00 85 VAL A C 1
ATOM 628 O O . VAL A 1 85 ? -6.664 3.430 14.584 1.00 92.00 85 VAL A O 1
ATOM 631 N N . ARG A 1 86 ? -8.185 1.944 15.243 1.00 90.69 86 ARG A N 1
ATOM 632 C CA . ARG A 1 86 ? -8.062 2.298 16.673 1.00 90.69 86 ARG A CA 1
ATOM 633 C C . ARG A 1 86 ? -6.806 1.723 17.316 1.00 90.69 86 ARG A C 1
ATOM 635 O O . ARG A 1 86 ? -6.341 2.242 18.325 1.00 90.69 86 ARG A O 1
ATOM 642 N N . THR A 1 87 ? -6.260 0.658 16.741 1.00 90.25 87 THR A N 1
ATOM 643 C CA . THR A 1 87 ? -5.084 -0.036 17.271 1.00 90.25 87 THR A CA 1
ATOM 644 C C . THR A 1 87 ? -3.830 0.338 16.488 1.00 90.25 87 THR A C 1
ATOM 646 O O . THR A 1 87 ? -3.895 0.585 15.283 1.00 90.25 87 THR A O 1
ATOM 649 N N . LEU A 1 88 ? -2.664 0.332 17.140 1.00 88.12 88 LEU A N 1
ATOM 650 C CA . LEU A 1 88 ? -1.395 0.577 16.446 1.00 88.12 88 LEU A CA 1
ATOM 651 C C . LEU A 1 88 ? -1.130 -0.437 15.324 1.00 88.12 88 LEU A C 1
ATOM 653 O O . LEU A 1 88 ? -0.851 -0.002 14.208 1.00 88.12 88 LEU A O 1
ATOM 657 N N . PRO A 1 89 ? -1.266 -1.763 15.551 1.00 89.00 89 PRO A N 1
ATOM 658 C CA . PRO A 1 89 ? -1.017 -2.744 14.497 1.00 89.00 89 PRO A CA 1
ATOM 659 C C . PRO A 1 89 ? -1.997 -2.604 13.329 1.00 89.00 89 PRO A C 1
ATOM 661 O O . PRO A 1 89 ? -1.613 -2.804 12.177 1.00 89.00 89 PRO A O 1
ATOM 664 N N . GLY A 1 90 ? -3.249 -2.225 13.605 1.00 91.88 90 GLY A N 1
ATOM 665 C CA . GLY A 1 90 ? -4.236 -1.995 12.560 1.00 91.88 90 GLY A CA 1
ATOM 666 C C . GLY A 1 90 ? -3.942 -0.758 11.718 1.00 91.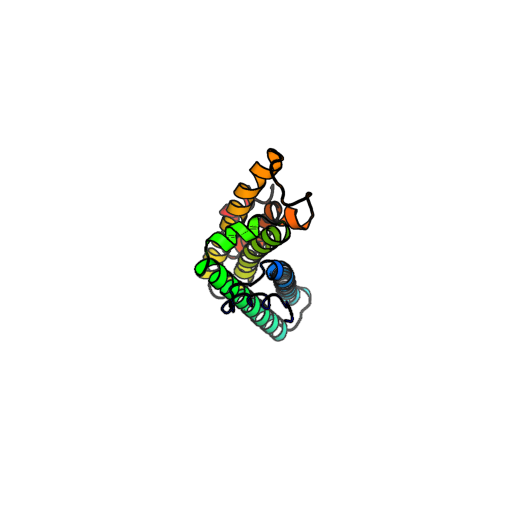88 90 GLY A C 1
ATOM 667 O O . GLY A 1 90 ? -3.995 -0.853 10.494 1.00 91.88 90 GLY A O 1
ATOM 668 N N . ARG A 1 91 ? -3.512 0.357 12.326 1.00 93.50 91 ARG A N 1
ATOM 669 C CA . ARG A 1 91 ? -3.033 1.537 11.580 1.00 93.50 91 ARG A CA 1
ATOM 670 C C . ARG A 1 91 ? -1.857 1.200 10.675 1.00 93.50 91 ARG A C 1
ATOM 672 O O . ARG A 1 91 ? -1.882 1.559 9.504 1.00 93.50 91 ARG A O 1
ATOM 679 N N . THR A 1 92 ? -0.864 0.477 11.191 1.00 93.06 92 THR A N 1
ATOM 680 C CA . THR A 1 92 ? 0.290 0.034 10.397 1.00 93.06 92 THR A CA 1
ATOM 681 C C . THR A 1 92 ? -0.147 -0.850 9.231 1.00 93.06 92 THR A C 1
ATOM 683 O O . THR A 1 92 ? 0.325 -0.682 8.109 1.00 93.06 92 THR A O 1
ATOM 686 N N . GLY A 1 93 ? -1.078 -1.774 9.462 1.00 94.12 93 GLY A N 1
ATOM 687 C CA . GLY A 1 93 ? -1.605 -2.637 8.410 1.00 94.12 93 GLY A CA 1
ATOM 688 C C . GLY A 1 93 ? -2.350 -1.872 7.310 1.00 94.12 93 GLY A C 1
ATOM 689 O O . GLY A 1 93 ? -2.114 -2.103 6.129 1.00 94.12 93 GLY A O 1
ATOM 690 N N . VAL A 1 94 ? -3.191 -0.901 7.673 1.00 95.62 94 VAL A N 1
ATOM 691 C CA . VAL A 1 94 ? -3.895 -0.055 6.691 1.00 95.62 94 VAL A CA 1
ATOM 692 C C . VAL A 1 94 ? -2.922 0.867 5.948 1.00 95.62 94 VAL A C 1
ATOM 694 O O . VAL A 1 94 ? -3.031 1.019 4.733 1.00 95.62 94 VAL A O 1
ATOM 697 N N . ALA A 1 95 ? -1.931 1.435 6.641 1.00 96.62 95 ALA A N 1
ATOM 698 C CA . ALA A 1 95 ? -0.891 2.247 6.011 1.00 96.62 95 ALA A CA 1
ATOM 699 C C . ALA A 1 95 ? -0.088 1.434 4.986 1.00 96.62 95 ALA A C 1
ATOM 701 O O . ALA A 1 95 ? 0.119 1.881 3.864 1.00 96.62 95 ALA A O 1
ATOM 702 N N . THR A 1 96 ? 0.316 0.215 5.344 1.00 96.81 96 THR A N 1
ATOM 703 C CA . THR A 1 96 ? 1.083 -0.670 4.452 1.00 96.81 96 THR A CA 1
ATOM 704 C C . THR A 1 96 ? 0.259 -1.213 3.288 1.00 96.81 96 THR A C 1
ATOM 706 O O . THR A 1 96 ? 0.821 -1.386 2.213 1.00 96.81 96 THR A O 1
ATOM 709 N N . LEU A 1 97 ? -1.060 -1.388 3.437 1.00 97.62 97 LEU A N 1
ATOM 710 C CA . LEU A 1 97 ? -1.966 -1.604 2.302 1.00 97.62 97 LEU A CA 1
ATOM 711 C C . LEU A 1 97 ? -1.922 -0.417 1.330 1.00 97.62 97 LEU A C 1
ATOM 713 O O . LEU A 1 97 ? -1.733 -0.613 0.134 1.00 97.62 97 LEU A O 1
ATOM 717 N N . CYS A 1 98 ? -2.054 0.811 1.840 1.00 97.69 98 CYS A N 1
ATOM 718 C CA . CYS A 1 98 ? -2.036 2.021 1.014 1.00 97.69 98 CYS A CA 1
ATOM 719 C C . CYS A 1 98 ? -0.693 2.203 0.291 1.00 97.69 98 CYS A C 1
ATOM 721 O O . CYS A 1 98 ? -0.666 2.483 -0.904 1.00 97.69 98 CYS A O 1
ATOM 723 N N . VAL A 1 99 ? 0.425 1.982 0.989 1.00 97.50 99 VAL A N 1
ATOM 724 C CA . VAL A 1 99 ? 1.765 1.996 0.380 1.00 97.50 99 VAL A CA 1
ATOM 725 C C . VAL A 1 99 ? 1.928 0.859 -0.627 1.00 97.50 99 VAL A C 1
ATOM 727 O O . VAL A 1 99 ? 2.467 1.080 -1.707 1.00 97.50 99 VAL A O 1
ATOM 730 N N . GLY A 1 100 ? 1.403 -0.330 -0.328 1.00 97.69 100 GLY A N 1
ATOM 731 C CA . GLY A 1 100 ? 1.388 -1.464 -1.249 1.00 97.69 100 GLY A CA 1
ATOM 732 C C . GLY A 1 100 ? 0.681 -1.145 -2.565 1.00 97.69 100 GLY A C 1
ATOM 733 O O . GLY A 1 100 ? 1.217 -1.472 -3.615 1.00 97.69 100 GLY A O 1
ATOM 734 N N . LEU A 1 101 ? -0.448 -0.424 -2.532 1.00 98.19 101 LEU A N 1
ATOM 735 C CA . LEU A 1 101 ? -1.138 0.040 -3.746 1.00 98.19 101 LEU A CA 1
ATOM 736 C C . LEU A 1 101 ? -0.254 0.959 -4.603 1.00 98.19 101 LEU A C 1
ATOM 738 O O . LEU A 1 101 ? -0.263 0.850 -5.826 1.00 98.19 101 LEU A O 1
ATOM 742 N N . MET A 1 102 ? 0.533 1.837 -3.972 1.00 97.50 102 MET A N 1
ATOM 743 C CA . MET A 1 102 ? 1.462 2.727 -4.678 1.00 97.50 102 MET A CA 1
ATOM 744 C C . MET A 1 102 ? 2.642 1.960 -5.296 1.00 97.50 102 MET A C 1
ATOM 746 O O . MET A 1 102 ? 3.046 2.270 -6.412 1.00 97.50 102 MET A O 1
ATOM 750 N N . VAL A 1 103 ? 3.170 0.935 -4.615 1.00 97.25 103 VAL A N 1
ATOM 751 C CA . VAL A 1 103 ? 4.219 0.058 -5.176 1.00 97.25 103 VAL A CA 1
ATOM 752 C C . VAL A 1 103 ? 3.671 -0.782 -6.331 1.00 97.25 103 VAL A C 1
ATOM 754 O O . VAL A 1 103 ? 4.278 -0.840 -7.398 1.00 97.25 103 VAL A O 1
ATOM 757 N N . GLU A 1 104 ? 2.498 -1.388 -6.144 1.00 97.69 104 GLU A N 1
ATOM 758 C CA . GLU A 1 104 ? 1.821 -2.203 -7.155 1.00 97.69 104 GLU A CA 1
ATOM 759 C C . GLU A 1 104 ? 1.495 -1.386 -8.415 1.00 97.69 104 GLU A C 1
ATOM 761 O O . GLU A 1 104 ? 1.635 -1.886 -9.529 1.00 97.69 104 GLU A O 1
ATOM 766 N N . ALA A 1 105 ? 1.152 -0.101 -8.267 1.00 97.31 105 ALA A N 1
ATOM 767 C CA . ALA A 1 105 ? 1.006 0.813 -9.397 1.00 97.31 105 ALA A CA 1
ATOM 768 C C . ALA A 1 105 ? 2.286 0.903 -10.249 1.00 97.31 105 ALA A C 1
ATOM 770 O O . ALA A 1 105 ? 2.210 0.870 -11.476 1.00 97.31 105 ALA A O 1
ATOM 771 N N . GLY A 1 106 ? 3.463 0.962 -9.619 1.00 95.06 106 GLY A N 1
ATOM 772 C CA . GLY A 1 106 ? 4.746 0.967 -10.327 1.00 95.06 106 GLY A CA 1
ATOM 773 C C . GLY A 1 106 ? 5.013 -0.340 -11.082 1.00 95.06 106 GLY A C 1
ATOM 774 O O . GLY A 1 106 ? 5.516 -0.314 -12.202 1.00 95.06 106 GLY A O 1
ATOM 775 N N . LEU A 1 107 ? 4.617 -1.480 -10.507 1.00 94.62 107 LEU A N 1
ATOM 776 C CA . LEU A 1 107 ? 4.760 -2.798 -11.138 1.00 94.62 107 LEU A CA 1
ATOM 777 C C . LEU A 1 107 ? 3.793 -2.999 -12.318 1.00 94.62 107 LEU A C 1
ATOM 779 O O . LEU A 1 107 ? 4.167 -3.602 -13.328 1.00 94.62 107 LEU A O 1
ATOM 783 N N . LEU A 1 108 ? 2.566 -2.481 -12.209 1.00 93.75 108 LEU A N 1
ATOM 784 C CA . LEU A 1 108 ? 1.517 -2.621 -13.225 1.00 93.75 108 LEU A CA 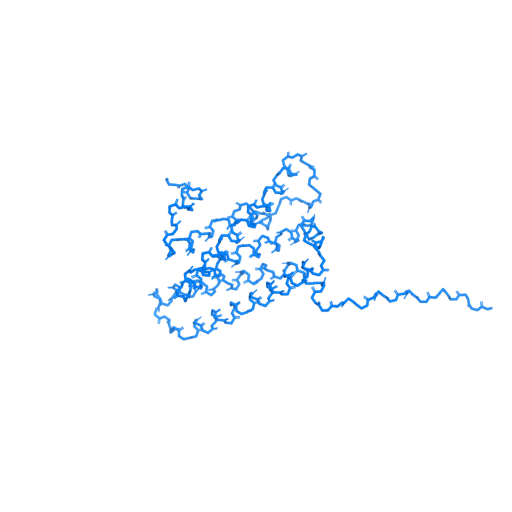1
ATOM 785 C C . LEU A 1 108 ? 1.570 -1.569 -14.340 1.00 93.75 108 LEU A C 1
ATOM 787 O O . LEU A 1 108 ? 0.952 -1.774 -15.388 1.00 93.75 108 LEU A O 1
ATOM 791 N N . GLY A 1 109 ? 2.302 -0.468 -14.147 1.00 93.12 109 GLY A N 1
ATOM 792 C CA . GLY A 1 109 ? 2.318 0.677 -15.064 1.00 93.12 109 GLY A CA 1
ATOM 793 C C . GLY A 1 109 ? 2.643 0.324 -16.516 1.00 93.12 109 GLY A C 1
ATOM 794 O O . GLY A 1 109 ? 2.029 0.872 -17.426 1.00 93.12 109 GLY A O 1
ATOM 795 N N . GLN A 1 110 ? 3.532 -0.647 -16.739 1.00 88.25 110 GLN A N 1
ATOM 796 C CA . GLN A 1 110 ? 3.907 -1.109 -18.083 1.00 88.25 110 GLN A CA 1
ATOM 797 C C . GLN A 1 110 ? 2.809 -1.907 -18.809 1.00 88.25 110 GLN A C 1
ATOM 799 O O . GLN A 1 110 ? 2.832 -2.001 -20.032 1.00 88.25 110 GLN A O 1
ATOM 804 N N . PHE A 1 111 ? 1.857 -2.491 -18.074 1.00 90.75 111 PHE A N 1
ATOM 805 C CA . PHE A 1 111 ? 0.773 -3.298 -18.644 1.00 90.75 111 PHE A CA 1
ATOM 806 C C . PHE A 1 111 ? -0.505 -2.480 -18.833 1.00 90.75 111 PHE A C 1
ATOM 808 O O . PHE A 1 111 ? -1.188 -2.613 -19.845 1.00 90.75 111 PHE A O 1
ATOM 815 N N . SER A 1 112 ? -0.840 -1.639 -17.850 1.00 95.00 112 SER A N 1
ATOM 816 C CA . SER A 1 112 ? -2.009 -0.760 -17.890 1.00 95.00 112 SER A CA 1
ATOM 817 C C . SER A 1 112 ? -1.725 0.535 -17.124 1.00 95.00 112 SER A C 1
ATOM 819 O O . SER A 1 112 ? -1.927 0.591 -15.903 1.00 95.00 112 SER A O 1
ATOM 821 N N . PRO A 1 113 ? -1.309 1.606 -17.825 1.00 94.75 113 PRO A N 1
ATOM 822 C CA . PRO A 1 113 ? -1.074 2.906 -17.206 1.00 94.75 113 PRO A CA 1
ATOM 823 C C . PRO A 1 113 ? -2.316 3.441 -16.486 1.00 94.75 113 PRO A C 1
ATOM 825 O O . PRO A 1 113 ? -2.220 3.950 -15.375 1.00 94.75 113 PRO A O 1
ATOM 828 N N . ALA A 1 114 ? -3.506 3.261 -17.070 1.00 95.50 114 ALA A N 1
ATOM 829 C CA . ALA A 1 114 ? -4.758 3.720 -16.472 1.00 95.50 114 ALA A CA 1
ATOM 830 C C . ALA A 1 114 ? -5.033 3.048 -15.116 1.00 95.50 114 ALA A C 1
ATOM 832 O O . ALA A 1 114 ? -5.347 3.723 -14.137 1.00 95.50 114 ALA A O 1
ATOM 833 N N . THR A 1 115 ? -4.872 1.722 -15.033 1.00 95.94 115 THR A N 1
ATOM 834 C CA . THR A 1 115 ? -5.059 0.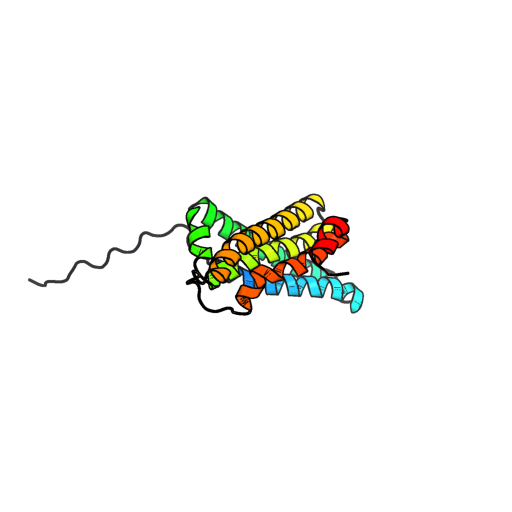983 -13.774 1.00 95.94 115 THR A CA 1
ATOM 835 C C . THR A 1 115 ? -4.012 1.384 -12.739 1.00 95.94 115 THR A C 1
ATOM 837 O O . THR A 1 115 ? -4.350 1.586 -11.575 1.00 95.94 115 THR A O 1
ATOM 840 N N . ALA A 1 116 ? -2.757 1.553 -13.159 1.00 96.75 116 ALA A N 1
ATOM 841 C CA . ALA A 1 116 ? -1.680 1.993 -12.283 1.00 96.75 116 ALA A CA 1
ATOM 842 C C . ALA A 1 116 ? -1.944 3.385 -11.687 1.00 96.75 116 ALA A C 1
ATOM 844 O O . ALA A 1 116 ? -1.788 3.568 -10.482 1.00 96.75 116 ALA A O 1
ATOM 845 N N . ILE A 1 117 ? -2.432 4.339 -12.486 1.00 96.50 117 ILE A N 1
ATOM 846 C CA . ILE A 1 117 ? -2.819 5.672 -11.998 1.00 96.50 117 ILE A CA 1
ATOM 847 C C . ILE A 1 117 ? -3.913 5.564 -10.930 1.00 96.50 117 ILE A C 1
ATOM 849 O O . ILE A 1 117 ? -3.809 6.192 -9.878 1.00 96.50 117 ILE A O 1
ATOM 853 N N . VAL A 1 118 ? -4.940 4.740 -11.159 1.00 97.44 118 VAL A N 1
ATOM 854 C CA . VAL A 1 118 ? -6.018 4.534 -10.177 1.00 97.44 118 VAL A CA 1
ATOM 855 C C . VAL A 1 118 ? -5.474 3.962 -8.868 1.00 97.44 118 VAL A C 1
ATOM 857 O O . VAL A 1 118 ? -5.819 4.464 -7.800 1.00 97.44 118 VAL A O 1
ATOM 860 N N . LEU A 1 119 ? -4.608 2.946 -8.930 1.00 97.75 119 LEU A N 1
ATOM 861 C CA . LEU A 1 119 ? -4.000 2.343 -7.740 1.00 97.75 119 LEU A CA 1
ATOM 862 C C . LEU A 1 119 ? -3.112 3.334 -6.981 1.00 97.75 119 LEU A C 1
ATOM 864 O O . LEU A 1 119 ? -3.205 3.419 -5.756 1.00 97.75 119 LEU A O 1
ATOM 868 N N . LEU A 1 120 ? -2.310 4.121 -7.703 1.00 97.00 120 LEU A N 1
ATOM 869 C CA . LEU A 1 120 ? -1.465 5.166 -7.133 1.00 97.00 120 LEU A CA 1
ATOM 870 C C . LEU A 1 120 ? -2.307 6.204 -6.384 1.00 97.00 120 LEU A C 1
ATOM 872 O O . LEU A 1 120 ? -2.038 6.486 -5.217 1.00 97.00 120 LEU A O 1
ATOM 876 N N . LEU A 1 121 ? -3.351 6.735 -7.026 1.00 96.38 121 LEU A N 1
ATOM 877 C CA . LEU A 1 121 ? -4.237 7.730 -6.422 1.00 96.38 121 LEU A CA 1
ATOM 878 C C . LEU A 1 121 ? -5.008 7.157 -5.230 1.00 96.38 121 LEU A C 1
ATOM 880 O O . LEU A 1 121 ? -5.126 7.827 -4.207 1.00 96.38 121 LEU A O 1
ATOM 884 N N . LEU A 1 122 ? -5.493 5.917 -5.328 1.00 97.50 122 LEU A N 1
ATOM 885 C CA . LEU A 1 122 ? -6.203 5.247 -4.239 1.00 97.50 122 LEU A CA 1
ATOM 886 C C . LEU A 1 122 ? -5.294 5.032 -3.023 1.00 97.50 122 LEU A C 1
ATOM 888 O O . LEU A 1 122 ? -5.695 5.327 -1.898 1.00 97.50 122 LEU A O 1
ATOM 892 N N . GLY A 1 123 ? -4.068 4.550 -3.245 1.00 97.50 123 GLY A N 1
ATOM 893 C CA . GLY A 1 123 ? -3.071 4.371 -2.193 1.00 97.50 123 GLY A CA 1
ATOM 894 C C . GLY A 1 123 ? -2.679 5.695 -1.543 1.00 97.50 123 GLY A C 1
ATOM 895 O O . GLY A 1 123 ? -2.705 5.816 -0.318 1.00 97.50 123 GLY A O 1
ATOM 896 N N . PHE A 1 124 ? -2.397 6.716 -2.352 1.00 96.38 124 PHE A N 1
ATOM 897 C CA . PHE A 1 124 ? -2.033 8.044 -1.866 1.00 96.38 124 PHE A CA 1
ATOM 898 C C . PHE A 1 124 ? -3.165 8.688 -1.055 1.00 96.38 124 PHE A C 1
ATOM 900 O O . PHE A 1 124 ? -2.958 9.103 0.086 1.00 96.38 124 PHE A O 1
ATOM 907 N N . ALA A 1 125 ? -4.383 8.725 -1.603 1.00 96.62 125 ALA A N 1
ATOM 908 C CA . ALA A 1 125 ? -5.545 9.300 -0.931 1.00 96.62 125 ALA A CA 1
ATOM 909 C C . ALA A 1 125 ? -5.904 8.527 0.347 1.00 96.62 125 ALA A C 1
ATOM 911 O O . ALA A 1 125 ? -6.198 9.140 1.372 1.00 96.62 125 ALA A O 1
ATOM 912 N N . GLY A 1 126 ? -5.835 7.192 0.320 1.00 96.50 126 GLY A N 1
ATOM 913 C CA . GLY A 1 126 ? -6.074 6.352 1.493 1.00 96.50 126 GLY A CA 1
ATOM 914 C C . GLY A 1 126 ? -5.085 6.633 2.625 1.00 96.50 126 GLY A C 1
ATOM 915 O O . GLY A 1 126 ? -5.493 6.799 3.778 1.00 96.50 126 GLY A O 1
ATOM 916 N N . LEU A 1 127 ? -3.796 6.766 2.296 1.00 96.56 127 LEU A N 1
ATOM 917 C CA . LEU A 1 127 ? -2.768 7.118 3.274 1.00 96.56 127 LEU A CA 1
ATOM 918 C C . LEU A 1 127 ? -2.966 8.543 3.811 1.00 96.56 127 LEU A C 1
ATOM 920 O O . LEU A 1 127 ? -2.842 8.756 5.016 1.00 96.56 127 LEU A O 1
ATOM 924 N N . LEU A 1 128 ? -3.348 9.496 2.952 1.00 95.94 128 LEU A N 1
ATOM 925 C CA . LEU A 1 128 ? -3.665 10.873 3.342 1.00 95.94 128 LEU A CA 1
ATOM 926 C C . LEU A 1 128 ? -4.836 10.930 4.322 1.00 95.94 128 LEU A C 1
ATOM 928 O O . LEU A 1 128 ? -4.728 11.563 5.370 1.00 95.94 128 LEU A O 1
ATOM 932 N N . VAL A 1 129 ? -5.928 10.223 4.033 1.00 96.62 129 VAL A N 1
ATOM 933 C CA . VAL A 1 129 ? -7.081 10.128 4.938 1.00 96.62 129 VAL A CA 1
ATOM 934 C C . VAL A 1 129 ? -6.667 9.531 6.285 1.00 96.62 129 VAL A C 1
ATOM 936 O O . VAL A 1 129 ? -7.052 10.056 7.331 1.00 96.62 129 VAL A O 1
ATOM 939 N N . LEU A 1 130 ? -5.846 8.476 6.287 1.00 95.50 130 LEU A N 1
ATOM 940 C CA . LEU A 1 130 ? -5.342 7.880 7.524 1.00 95.50 130 LEU A CA 1
ATOM 941 C C . LEU A 1 130 ? -4.458 8.859 8.314 1.00 95.50 130 LEU A C 1
ATOM 943 O O . LEU A 1 130 ? -4.624 8.988 9.528 1.00 95.50 130 LEU A O 1
ATOM 947 N N . ALA A 1 131 ? -3.558 9.579 7.644 1.00 94.69 131 ALA A N 1
ATOM 948 C CA . ALA A 1 131 ? -2.698 10.579 8.268 1.00 94.69 131 ALA A CA 1
ATOM 949 C C . ALA A 1 131 ? -3.515 11.720 8.891 1.00 94.69 131 ALA A C 1
ATOM 951 O O . ALA A 1 131 ? -3.303 12.057 10.056 1.00 94.69 131 ALA A O 1
ATOM 952 N N . LEU A 1 132 ? -4.504 12.249 8.164 1.00 95.19 132 LEU A N 1
ATOM 953 C CA . LEU A 1 132 ? -5.418 13.286 8.650 1.00 95.19 132 LEU A CA 1
ATOM 954 C C . LEU A 1 132 ? -6.308 12.799 9.800 1.00 95.19 132 LEU A C 1
ATOM 956 O O . LEU A 1 132 ? -6.691 13.591 10.658 1.00 95.19 132 LEU A O 1
ATOM 960 N N . HIS A 1 133 ? -6.610 11.501 9.863 1.00 93.50 133 HIS A N 1
ATOM 961 C CA . HIS A 1 133 ? -7.324 10.911 10.991 1.00 93.50 133 HIS A CA 1
ATOM 962 C C . HIS A 1 133 ? -6.440 10.795 12.245 1.00 93.50 133 HIS A C 1
ATOM 964 O O . HIS A 1 133 ? -6.894 11.098 13.350 1.00 93.50 133 HIS A O 1
ATOM 970 N N . VAL A 1 134 ? -5.185 10.362 12.091 1.00 92.25 134 VAL A N 1
ATOM 971 C CA . VAL A 1 134 ? -4.269 10.059 13.207 1.00 92.25 134 VAL A CA 1
ATOM 972 C C . VAL A 1 134 ? -3.585 11.313 13.764 1.00 92.25 134 VAL A C 1
ATOM 974 O O . VAL A 1 134 ? -3.439 11.439 14.982 1.00 92.25 134 VAL A O 1
ATOM 977 N N . LEU A 1 135 ? -3.175 12.250 12.904 1.00 92.62 135 LEU A N 1
ATOM 978 C CA . LEU A 1 135 ? -2.367 13.413 13.286 1.00 92.62 135 LEU A CA 1
ATOM 979 C C . LEU A 1 135 ? -3.032 14.296 14.360 1.00 92.62 135 LEU A C 1
ATOM 981 O O . LEU A 1 135 ? -2.379 14.573 15.367 1.00 92.62 135 LEU A O 1
ATOM 985 N N . PRO A 1 136 ? -4.318 14.688 14.254 1.00 93.19 136 PRO A N 1
ATOM 986 C CA . PRO A 1 136 ? -4.947 15.536 15.266 1.00 93.19 136 PRO A CA 1
ATOM 987 C C . PRO A 1 136 ? -5.048 14.848 16.632 1.00 93.19 136 PRO A C 1
ATOM 989 O O . PRO A 1 136 ? -4.882 15.500 17.660 1.00 93.19 136 PRO A O 1
ATOM 992 N N . GLN A 1 137 ? -5.292 13.532 16.651 1.00 91.19 137 GLN A N 1
ATOM 993 C CA . GLN A 1 137 ? -5.383 12.747 17.889 1.00 91.19 137 GLN A CA 1
ATOM 994 C C . GLN A 1 137 ? -4.029 12.697 18.604 1.00 91.19 137 GLN A C 1
ATOM 996 O O . GLN A 1 137 ? -3.960 12.815 19.826 1.00 91.19 137 GLN A O 1
ATOM 1001 N N . ARG A 1 138 ? -2.945 12.572 17.828 1.00 89.75 138 ARG A N 1
ATOM 1002 C CA . ARG A 1 138 ? -1.568 12.609 18.333 1.00 89.75 138 ARG A CA 1
ATOM 1003 C C . ARG A 1 138 ? -1.204 13.982 18.885 1.00 89.75 138 ARG A C 1
ATOM 1005 O O . ARG A 1 138 ? -0.720 14.060 20.007 1.00 89.75 138 ARG A O 1
ATOM 1012 N N . LEU A 1 139 ? -1.480 15.052 18.137 1.00 92.00 139 LEU A N 1
ATOM 1013 C CA . LEU A 1 139 ? -1.154 16.424 18.545 1.00 92.00 139 LEU A CA 1
ATOM 1014 C C . LEU A 1 139 ? -1.916 16.869 19.802 1.00 92.00 139 LEU A C 1
ATOM 1016 O O . LEU A 1 139 ? -1.377 17.610 20.614 1.00 92.00 139 LEU A O 1
ATOM 1020 N N . ARG A 1 140 ? -3.156 16.399 19.983 1.00 93.56 140 ARG A N 1
ATOM 1021 C CA . ARG A 1 140 ? -3.980 16.696 21.169 1.00 93.56 140 ARG A CA 1
ATOM 1022 C C . ARG A 1 140 ? -3.691 15.783 22.364 1.00 93.56 140 ARG A C 1
ATOM 1024 O O . ARG A 1 140 ? -4.298 15.968 23.413 1.00 93.56 140 ARG A O 1
ATOM 1031 N N . GLY A 1 141 ? -2.833 14.772 22.207 1.00 88.12 141 GLY A N 1
ATOM 1032 C CA . GLY A 1 141 ? -2.574 13.771 23.245 1.00 88.12 141 GLY A CA 1
ATOM 1033 C C . GLY A 1 141 ? -3.767 12.858 23.556 1.00 88.12 141 GLY A C 1
ATOM 1034 O O . GLY A 1 141 ? -3.774 12.202 24.591 1.00 88.12 141 GLY A O 1
ATOM 1035 N N . THR A 1 142 ? -4.779 12.795 22.683 1.00 89.19 142 THR A N 1
ATOM 1036 C CA . THR A 1 142 ? -5.980 11.961 22.886 1.00 89.19 142 THR A CA 1
ATOM 1037 C C . THR A 1 142 ? -5.832 10.557 22.305 1.00 89.19 142 THR A C 1
ATOM 1039 O O . THR A 1 142 ? -6.764 9.758 22.370 1.00 89.19 142 THR A O 1
ATOM 1042 N N . ASP A 1 143 ? -4.699 10.260 21.669 1.00 87.94 143 ASP A N 1
ATOM 1043 C CA . ASP A 1 143 ? -4.469 8.970 21.036 1.00 87.94 143 ASP A CA 1
ATOM 1044 C C . ASP A 1 143 ? -4.068 7.883 22.041 1.00 87.94 143 ASP A C 1
ATOM 1046 O O . ASP A 1 143 ? -2.971 7.890 22.598 1.00 87.94 143 ASP A O 1
ATOM 1050 N N . THR A 1 144 ? -4.939 6.891 22.199 1.00 85.88 144 THR A N 1
ATOM 1051 C CA . THR A 1 144 ? -4.737 5.745 23.092 1.00 85.88 144 THR A CA 1
ATOM 1052 C C . THR A 1 144 ? -4.061 4.555 22.411 1.00 85.88 144 THR A C 1
ATOM 1054 O O . THR A 1 144 ? -3.852 3.529 23.052 1.00 85.88 144 THR A O 1
ATOM 1057 N N . ALA A 1 145 ? -3.719 4.644 21.119 1.00 83.19 145 ALA A N 1
ATOM 1058 C CA . ALA A 1 145 ? -3.153 3.522 20.367 1.00 83.19 145 ALA A CA 1
ATOM 1059 C C . ALA A 1 145 ? -1.716 3.146 20.782 1.00 83.19 145 ALA A C 1
ATOM 1061 O O . ALA A 1 145 ? -1.183 2.163 20.279 1.00 83.19 145 ALA A O 1
ATOM 1062 N N . GLY A 1 146 ? -1.079 3.895 21.684 1.00 83.56 146 GLY A N 1
ATOM 1063 C CA . GLY A 1 146 ? 0.263 3.611 22.198 1.00 83.56 146 GLY A CA 1
ATOM 1064 C C . GLY A 1 146 ? 1.338 4.582 21.693 1.00 83.56 146 GLY A C 1
ATOM 1065 O O . GLY A 1 146 ? 1.045 5.493 20.907 1.00 83.56 146 GLY A O 1
ATOM 1066 N N . PRO A 1 147 ? 2.593 4.416 22.147 1.00 85.19 147 PRO A N 1
ATOM 1067 C CA . PRO A 1 147 ? 3.672 5.364 21.881 1.00 85.19 147 PRO A CA 1
ATOM 1068 C C . PRO A 1 147 ? 4.028 5.452 20.385 1.00 85.19 147 PRO A C 1
ATOM 1070 O O . PRO A 1 147 ? 3.659 4.576 19.596 1.00 85.19 147 PRO A O 1
ATOM 1073 N N . PRO A 1 148 ? 4.718 6.522 19.951 1.00 82.00 148 PRO A N 1
ATOM 1074 C CA . PRO A 1 148 ? 5.272 6.602 18.603 1.00 82.00 148 PRO A CA 1
ATOM 1075 C C . PRO A 1 148 ? 6.240 5.440 18.355 1.00 82.00 148 PRO A C 1
ATOM 1077 O O . PRO A 1 148 ? 7.150 5.199 19.142 1.00 82.00 148 PRO A O 1
ATOM 1080 N N . THR A 1 149 ? 6.046 4.717 17.256 1.00 87.00 149 THR A N 1
ATOM 1081 C CA . THR A 1 149 ? 6.921 3.614 16.828 1.00 87.00 149 THR A CA 1
ATOM 1082 C C . THR A 1 149 ? 7.329 3.819 15.370 1.00 87.00 149 THR A C 1
ATOM 1084 O O . THR A 1 149 ? 6.634 4.537 14.644 1.00 87.00 149 THR A O 1
ATOM 1087 N N . PRO A 1 150 ? 8.409 3.184 14.882 1.00 83.12 150 PRO A N 1
ATOM 1088 C CA . PRO A 1 150 ? 8.766 3.227 13.461 1.00 83.12 150 PRO A CA 1
ATOM 1089 C C . PRO A 1 150 ? 7.617 2.768 12.552 1.00 83.12 150 PRO A C 1
ATOM 1091 O O . PRO A 1 150 ? 7.368 3.354 11.506 1.00 83.12 150 PRO A O 1
ATOM 1094 N N . ALA A 1 151 ? 6.838 1.784 13.003 1.00 81.00 151 ALA A N 1
ATOM 1095 C CA . ALA A 1 151 ? 5.659 1.304 12.293 1.00 81.00 151 ALA A CA 1
ATOM 1096 C C . ALA A 1 151 ? 4.587 2.394 12.101 1.00 81.00 151 ALA A C 1
ATOM 1098 O O . ALA A 1 151 ? 3.946 2.449 11.058 1.00 81.00 151 ALA A O 1
ATOM 1099 N N . LEU A 1 152 ? 4.424 3.301 13.070 1.00 82.19 152 LEU A N 1
ATOM 1100 C CA . LEU A 1 152 ? 3.531 4.453 12.938 1.00 82.19 152 LEU A CA 1
ATOM 1101 C C . LEU A 1 152 ? 4.062 5.495 11.944 1.00 82.19 152 LEU A C 1
ATOM 1103 O O . LEU A 1 152 ? 3.262 6.158 11.288 1.00 82.19 152 LEU A O 1
ATOM 1107 N N . HIS A 1 153 ? 5.386 5.636 11.808 1.00 87.62 153 HIS A N 1
ATOM 1108 C CA . HIS A 1 153 ? 5.978 6.607 10.881 1.00 87.62 153 HIS A CA 1
ATOM 1109 C C . HIS A 1 153 ? 5.563 6.335 9.435 1.00 87.62 153 HIS A C 1
ATOM 1111 O O . HIS A 1 153 ? 5.432 7.284 8.672 1.00 87.62 153 HIS A O 1
ATOM 1117 N N . LEU A 1 154 ? 5.260 5.083 9.070 1.00 89.25 154 LEU A N 1
ATOM 1118 C CA . LEU A 1 154 ? 4.722 4.737 7.749 1.00 89.25 154 LEU A CA 1
ATOM 1119 C C . LEU A 1 154 ? 3.446 5.506 7.384 1.00 89.25 154 LEU A C 1
ATOM 1121 O O . LEU A 1 154 ? 3.249 5.794 6.210 1.00 89.25 154 LEU A O 1
ATOM 1125 N N . VAL A 1 155 ? 2.612 5.883 8.361 1.00 92.56 155 VAL A N 1
ATOM 1126 C CA . VAL A 1 155 ? 1.408 6.701 8.116 1.00 92.56 155 VAL A CA 1
ATOM 1127 C C . VAL A 1 155 ? 1.773 8.080 7.553 1.00 92.56 155 VAL A C 1
ATOM 1129 O O . VAL A 1 155 ? 1.025 8.634 6.757 1.00 92.56 155 VAL A O 1
ATOM 1132 N N . PHE A 1 156 ? 2.921 8.627 7.955 1.00 91.50 156 PHE A N 1
ATOM 1133 C CA . PHE A 1 156 ? 3.353 9.982 7.601 1.00 91.50 156 PHE A CA 1
ATOM 1134 C C . PHE A 1 156 ? 4.433 10.007 6.521 1.00 91.50 156 PHE A C 1
ATOM 1136 O O . PHE A 1 156 ? 4.489 10.941 5.735 1.00 91.50 156 PHE A O 1
ATOM 1143 N N . VAL A 1 157 ? 5.297 8.995 6.482 1.00 91.75 157 VAL A N 1
ATOM 1144 C CA . VAL A 1 157 ? 6.453 8.923 5.580 1.00 91.75 157 VAL A CA 1
ATOM 1145 C C . VAL A 1 157 ? 6.158 8.040 4.370 1.00 91.75 157 VAL A C 1
ATOM 1147 O O . VAL A 1 157 ? 6.810 8.182 3.348 1.00 91.75 157 VAL A O 1
ATOM 1150 N N . GLY A 1 158 ? 5.147 7.166 4.416 1.00 92.56 158 GLY A N 1
ATOM 1151 C CA . GLY A 1 158 ? 4.845 6.233 3.322 1.00 92.56 158 GLY A CA 1
ATOM 1152 C C . GLY A 1 158 ? 4.588 6.894 1.962 1.00 92.56 158 GLY A C 1
ATOM 1153 O O . GLY A 1 158 ? 4.744 6.243 0.931 1.00 92.56 158 GLY A O 1
ATOM 1154 N N . PHE A 1 159 ? 4.270 8.192 1.939 1.00 93.31 159 PHE A N 1
ATOM 1155 C CA . PHE A 1 159 ? 4.110 8.965 0.711 1.00 93.31 159 PHE A CA 1
ATOM 1156 C C . PHE A 1 159 ? 5.389 9.012 -0.143 1.00 93.31 159 PHE A C 1
ATOM 1158 O O . PHE A 1 159 ? 5.273 9.065 -1.365 1.00 93.31 159 PHE A O 1
ATOM 1165 N N . ILE A 1 160 ? 6.592 8.891 0.445 1.00 91.94 160 ILE A N 1
ATOM 1166 C CA . ILE A 1 160 ? 7.873 8.931 -0.298 1.00 91.94 160 ILE A CA 1
ATOM 1167 C C . ILE A 1 160 ? 7.988 7.865 -1.395 1.00 91.94 160 ILE A C 1
ATOM 1169 O O . ILE A 1 160 ? 8.861 7.951 -2.250 1.00 91.94 160 ILE A O 1
ATOM 1173 N N . VAL A 1 161 ? 7.135 6.841 -1.354 1.00 92.94 161 VAL A N 1
ATOM 1174 C CA . VAL A 1 161 ? 7.103 5.750 -2.331 1.00 92.94 161 VAL A CA 1
ATOM 1175 C C . VAL A 1 161 ? 6.339 6.143 -3.601 1.00 92.94 161 VAL A C 1
ATOM 1177 O O . VAL A 1 161 ? 6.614 5.603 -4.670 1.00 92.94 161 VAL A O 1
ATOM 1180 N N . ALA A 1 162 ? 5.419 7.111 -3.522 1.00 93.69 162 ALA A N 1
ATOM 1181 C CA . ALA A 1 162 ? 4.571 7.527 -4.640 1.00 93.69 162 ALA A CA 1
ATOM 1182 C C . ALA A 1 162 ? 5.347 7.933 -5.915 1.00 93.69 162 ALA A C 1
ATOM 1184 O O . ALA A 1 162 ? 4.936 7.507 -6.999 1.00 93.69 162 ALA A O 1
ATOM 1185 N N . PRO A 1 163 ? 6.483 8.664 -5.843 1.00 91.88 163 PRO A N 1
ATOM 1186 C CA . PRO A 1 163 ? 7.287 8.997 -7.021 1.00 91.88 163 PRO A CA 1
ATOM 1187 C C . PRO A 1 163 ? 7.755 7.780 -7.826 1.00 91.88 163 PRO A C 1
ATOM 1189 O O . PRO A 1 163 ? 7.849 7.874 -9.049 1.00 91.88 163 PRO A O 1
ATOM 1192 N N . GLY A 1 164 ? 7.979 6.631 -7.174 1.00 90.19 164 GLY A N 1
ATOM 1193 C CA . GLY A 1 164 ? 8.401 5.396 -7.841 1.00 90.19 164 GLY A CA 1
ATOM 1194 C C . GLY A 1 164 ? 7.412 4.906 -8.904 1.00 90.19 164 GLY A C 1
ATOM 1195 O O . GLY A 1 164 ? 7.827 4.311 -9.893 1.00 90.19 164 GLY A O 1
ATOM 1196 N N . ALA A 1 165 ? 6.121 5.208 -8.740 1.00 93.00 165 ALA A N 1
ATOM 1197 C CA . ALA A 1 165 ? 5.098 4.973 -9.758 1.00 93.00 165 ALA A CA 1
ATOM 1198 C C . ALA A 1 165 ? 4.755 6.249 -10.547 1.00 93.00 165 ALA A C 1
ATOM 1200 O O . ALA A 1 165 ? 4.534 6.185 -11.752 1.00 93.00 165 ALA A O 1
ATOM 1201 N N . ALA A 1 166 ? 4.723 7.419 -9.902 1.00 93.19 166 ALA A N 1
ATOM 1202 C CA . ALA A 1 166 ? 4.288 8.662 -10.540 1.00 93.19 166 ALA A CA 1
ATOM 1203 C C . ALA A 1 166 ? 5.206 9.108 -11.690 1.00 93.19 166 ALA A C 1
ATOM 1205 O O . ALA A 1 166 ? 4.710 9.548 -12.726 1.00 93.19 166 ALA A O 1
ATOM 1206 N N . VAL A 1 167 ? 6.528 8.979 -11.533 1.00 91.75 167 VAL A N 1
ATOM 1207 C CA . VAL A 1 167 ? 7.509 9.374 -12.560 1.00 91.75 167 VAL A CA 1
ATOM 1208 C C . VAL A 1 167 ? 7.333 8.579 -13.860 1.00 91.75 167 VAL A C 1
ATOM 1210 O O . VAL A 1 167 ? 7.108 9.213 -14.892 1.00 91.75 167 VAL A O 1
ATOM 1213 N N . PRO A 1 168 ? 7.359 7.228 -13.861 1.00 90.69 168 PRO A N 1
ATOM 1214 C CA . PRO A 1 168 ? 7.161 6.462 -15.093 1.00 90.69 168 PRO A CA 1
ATOM 1215 C C . PRO A 1 168 ? 5.753 6.609 -15.692 1.00 90.69 168 PRO A C 1
ATOM 1217 O O . PRO A 1 168 ? 5.580 6.384 -16.886 1.00 90.69 168 PRO A O 1
ATOM 1220 N N . LEU A 1 169 ? 4.753 7.018 -14.900 1.00 92.62 169 LEU A N 1
ATOM 1221 C CA . LEU A 1 169 ? 3.389 7.298 -15.371 1.00 92.62 169 LEU A CA 1
ATOM 1222 C C . LEU A 1 169 ? 3.202 8.727 -15.916 1.00 92.62 169 LEU A C 1
ATOM 1224 O O . LEU A 1 169 ? 2.092 9.078 -16.311 1.00 92.62 169 LEU A O 1
ATOM 1228 N N . GLY A 1 170 ? 4.245 9.567 -15.926 1.00 91.62 170 GLY A N 1
ATOM 1229 C CA . GLY A 1 170 ? 4.154 10.957 -16.393 1.00 91.62 170 GLY A CA 1
ATOM 1230 C C . GLY A 1 170 ? 3.412 11.899 -15.435 1.00 91.62 170 GLY A C 1
ATOM 1231 O O . GLY A 1 170 ? 3.006 12.986 -15.829 1.00 91.62 170 GLY A O 1
ATOM 1232 N N . LEU A 1 171 ? 3.240 11.502 -14.171 1.00 89.44 171 LEU A N 1
ATOM 1233 C CA . LEU A 1 171 ? 2.580 12.278 -13.113 1.00 89.44 171 LEU A CA 1
ATOM 1234 C C . LEU A 1 171 ? 3.578 12.971 -12.172 1.00 89.44 171 LEU A C 1
ATOM 1236 O O . LEU A 1 171 ? 3.200 13.412 -11.090 1.00 89.44 171 LEU A O 1
ATOM 1240 N N . ALA A 1 172 ? 4.849 13.063 -12.566 1.00 83.50 172 ALA A N 1
ATOM 1241 C CA . ALA A 1 172 ? 5.935 13.611 -11.756 1.00 83.50 172 ALA A CA 1
ATOM 1242 C C . ALA A 1 172 ? 5.582 14.966 -11.110 1.00 83.50 172 ALA A C 1
ATOM 1244 O O . ALA A 1 172 ? 5.635 15.087 -9.888 1.00 83.50 172 ALA A O 1
ATOM 1245 N N . GLU A 1 173 ? 5.126 15.933 -11.908 1.00 81.81 173 GLU A N 1
ATOM 1246 C CA . GLU A 1 173 ? 4.783 17.297 -11.467 1.00 81.81 173 GLU A CA 1
ATOM 1247 C C . GLU A 1 173 ? 3.650 17.349 -10.432 1.00 81.81 173 GLU A C 1
ATOM 1249 O O . GLU A 1 173 ? 3.589 18.247 -9.598 1.00 81.81 173 GLU A O 1
ATOM 1254 N N . ALA A 1 174 ? 2.742 16.370 -10.451 1.00 78.62 174 ALA A N 1
ATOM 1255 C CA . ALA A 1 174 ? 1.643 16.311 -9.494 1.00 78.62 174 ALA A CA 1
ATOM 1256 C C . ALA A 1 174 ? 2.083 15.787 -8.117 1.00 78.62 174 ALA A C 1
ATOM 1258 O O . ALA A 1 174 ? 1.382 16.012 -7.134 1.00 78.62 174 ALA A O 1
ATOM 1259 N N . PHE A 1 175 ? 3.220 15.087 -8.036 1.00 74.31 175 PHE A N 1
ATOM 1260 C CA . PHE A 1 175 ? 3.680 14.417 -6.819 1.00 74.31 175 PHE A CA 1
ATOM 1261 C C . PHE A 1 175 ? 4.970 15.028 -6.265 1.00 74.31 175 PHE A C 1
ATOM 1263 O O . PHE A 1 175 ? 5.000 15.394 -5.094 1.00 74.31 175 PHE A O 1
ATOM 1270 N N . LEU A 1 176 ? 6.022 15.165 -7.079 1.00 73.44 176 LEU A N 1
ATOM 1271 C CA . LEU A 1 176 ? 7.362 15.580 -6.641 1.00 73.44 176 LEU A CA 1
ATOM 1272 C C . LEU A 1 176 ? 7.386 16.886 -5.827 1.00 73.44 176 LEU A C 1
ATOM 1274 O O . LEU A 1 176 ? 7.926 16.831 -4.722 1.00 73.44 176 LEU A O 1
ATOM 1278 N N . PRO A 1 177 ? 6.745 17.994 -6.257 1.00 73.50 177 PRO A N 1
ATOM 1279 C CA . PRO A 1 177 ? 6.792 19.269 -5.529 1.00 73.50 177 PRO A CA 1
ATOM 1280 C C . PRO A 1 177 ? 6.225 19.206 -4.104 1.00 73.50 177 PRO A C 1
ATOM 1282 O O . PRO A 1 177 ? 6.567 20.020 -3.251 1.00 73.50 177 PRO A O 1
ATOM 1285 N N . TRP A 1 178 ? 5.342 18.243 -3.835 1.00 68.38 178 TRP A N 1
ATOM 1286 C CA . TRP A 1 178 ? 4.664 18.087 -2.546 1.00 68.38 178 TRP A CA 1
ATOM 1287 C C . TRP A 1 178 ? 5.336 17.062 -1.629 1.00 68.38 178 TRP A C 1
ATOM 1289 O O . TRP A 1 178 ? 5.003 16.975 -0.448 1.00 68.38 178 TRP A O 1
ATOM 1299 N N . LEU A 1 179 ? 6.242 16.252 -2.177 1.00 68.12 179 LEU A N 1
ATOM 1300 C CA . LEU A 1 179 ? 6.749 15.028 -1.558 1.00 68.12 179 LEU A CA 1
ATOM 1301 C C . LEU A 1 179 ? 8.244 15.056 -1.291 1.00 68.12 179 LEU A C 1
ATOM 1303 O O . LEU A 1 179 ? 8.695 14.567 -0.256 1.00 68.12 179 LEU A O 1
ATOM 1307 N N . ILE A 1 180 ? 9.009 15.575 -2.244 1.00 63.50 180 ILE A N 1
ATOM 1308 C CA . ILE A 1 180 ? 10.460 15.635 -2.183 1.00 63.50 180 ILE A CA 1
ATOM 1309 C C . ILE A 1 180 ? 10.811 17.109 -2.307 1.00 63.50 180 ILE A C 1
ATOM 1311 O O . ILE A 1 180 ? 10.530 17.731 -3.325 1.00 63.50 180 ILE A O 1
ATOM 1315 N N . TRP A 1 181 ? 11.397 17.666 -1.248 1.00 49.44 181 TRP A N 1
ATOM 1316 C CA . TRP A 1 181 ? 11.977 19.003 -1.293 1.00 49.44 181 TRP A CA 1
ATOM 1317 C C . TRP A 1 181 ? 13.086 19.022 -2.353 1.00 49.44 181 TRP A C 1
ATOM 1319 O O . TRP A 1 181 ? 14.133 18.405 -2.148 1.00 49.44 181 TRP A O 1
ATOM 1329 N N . TYR A 1 182 ? 12.841 19.711 -3.465 1.00 44.75 182 TYR A N 1
ATOM 1330 C CA . TYR A 1 182 ? 13.856 20.195 -4.396 1.00 44.75 182 TYR A CA 1
ATOM 1331 C C . TYR A 1 182 ? 13.523 21.633 -4.782 1.00 44.75 182 TYR A C 1
ATOM 1333 O O . TYR A 1 182 ? 12.331 21.897 -5.054 1.00 44.75 182 TYR A O 1
#

pLDDT: mean 89.38, std 9.62, range [44.75, 98.19]